Protein AF-A0A8T4J9R4-F1 (afdb_monomer)

Radius of gyration: 14.42 Å; Cα contacts (8 Å, |Δi|>4): 28; chains: 1; bounding box: 39×22×28 Å

Structure (mmCIF, N/CA/C/O backbone):
data_AF-A0A8T4J9R4-F1
#
_entry.id   AF-A0A8T4J9R4-F1
#
loop_
_atom_site.group_PDB
_atom_site.id
_atom_site.type_symbol
_atom_site.label_atom_id
_atom_site.label_alt_id
_atom_site.label_comp_id
_atom_site.label_asym_id
_atom_site.label_entity_id
_atom_site.label_seq_id
_atom_site.pdbx_PDB_ins_code
_atom_site.Cartn_x
_atom_site.Cartn_y
_atom_site.Cartn_z
_atom_site.occupancy
_atom_site.B_iso_or_equiv
_atom_site.auth_seq_id
_atom_site.auth_comp_id
_atom_site.auth_asym_id
_atom_site.auth_atom_id
_atom_site.pdbx_PDB_model_num
ATOM 1 N N . ASP A 1 1 ? 23.975 -10.280 -10.695 1.00 63.44 1 ASP A N 1
ATOM 2 C CA . ASP A 1 1 ? 22.582 -10.612 -11.009 1.00 63.44 1 ASP A CA 1
ATOM 3 C C . ASP A 1 1 ? 22.606 -11.347 -12.337 1.00 63.44 1 ASP A C 1
ATOM 5 O O . ASP A 1 1 ? 23.132 -10.792 -13.294 1.00 63.44 1 ASP A O 1
ATOM 9 N N . ASN A 1 2 ? 22.193 -12.614 -12.353 1.00 74.50 2 ASN A N 1
ATOM 10 C CA . ASN A 1 2 ? 22.244 -13.464 -13.547 1.00 74.50 2 ASN A CA 1
ATOM 11 C C . ASN A 1 2 ? 20.938 -13.401 -14.358 1.00 74.50 2 ASN A C 1
ATOM 13 O O . ASN A 1 2 ? 20.794 -14.135 -15.328 1.00 74.50 2 ASN A O 1
ATOM 17 N N . GLY A 1 3 ? 19.995 -12.526 -13.982 1.00 78.38 3 GLY A N 1
ATOM 18 C CA . GLY A 1 3 ? 18.712 -12.386 -14.670 1.00 78.38 3 GLY A CA 1
ATOM 19 C C . GLY A 1 3 ? 17.678 -13.446 -14.285 1.00 78.38 3 GLY A C 1
ATOM 20 O O . GLY A 1 3 ? 16.555 -13.382 -14.771 1.00 78.38 3 GLY A O 1
ATOM 21 N N . ASP A 1 4 ? 18.010 -14.360 -13.368 1.00 85.12 4 ASP A N 1
ATOM 22 C CA . ASP A 1 4 ? 17.139 -15.459 -12.921 1.00 85.12 4 ASP A CA 1
ATOM 23 C C . ASP A 1 4 ? 15.805 -14.978 -12.307 1.00 85.12 4 ASP A C 1
ATOM 25 O O . ASP A 1 4 ? 14.859 -15.751 -12.200 1.00 85.12 4 ASP A O 1
ATOM 29 N N . MET A 1 5 ? 15.714 -13.702 -11.909 1.00 94.56 5 MET A N 1
ATOM 30 C CA . MET A 1 5 ? 14.511 -13.088 -11.327 1.00 94.56 5 MET A CA 1
ATOM 31 C C . MET A 1 5 ? 13.812 -12.103 -12.272 1.00 94.56 5 MET A C 1
ATOM 33 O O . MET A 1 5 ? 12.838 -11.474 -11.869 1.00 94.56 5 MET A O 1
ATOM 37 N N . ALA A 1 6 ? 14.293 -11.929 -13.509 1.00 93.81 6 ALA A N 1
ATOM 38 C CA . ALA A 1 6 ? 13.771 -10.907 -14.419 1.00 93.81 6 ALA A CA 1
ATOM 39 C C . ALA A 1 6 ? 12.268 -11.080 -14.698 1.00 93.81 6 ALA A C 1
ATOM 41 O O . ALA A 1 6 ? 11.526 -10.096 -14.691 1.00 93.81 6 ALA A O 1
ATOM 42 N N . ASP A 1 7 ? 11.820 -12.324 -14.876 1.00 95.00 7 ASP A N 1
ATOM 43 C CA . ASP A 1 7 ? 10.412 -12.641 -15.122 1.00 95.00 7 ASP A CA 1
ATOM 44 C C . ASP A 1 7 ? 9.540 -12.365 -13.890 1.00 95.00 7 ASP A C 1
ATOM 46 O O . ASP A 1 7 ? 8.476 -11.755 -14.015 1.00 95.00 7 ASP A O 1
ATOM 50 N N . GLU A 1 8 ? 10.007 -12.734 -12.693 1.00 95.75 8 GLU A N 1
ATOM 51 C CA . GLU A 1 8 ? 9.289 -12.454 -11.441 1.00 95.75 8 GLU A CA 1
ATOM 52 C C . GLU A 1 8 ? 9.216 -10.945 -11.162 1.00 95.75 8 GLU A C 1
ATOM 54 O O . GLU A 1 8 ? 8.147 -10.432 -10.850 1.00 95.75 8 GLU A O 1
ATOM 59 N N . ILE A 1 9 ? 10.297 -10.189 -11.397 1.00 94.81 9 ILE A N 1
ATOM 60 C CA . ILE A 1 9 ? 10.290 -8.718 -11.287 1.00 94.81 9 ILE A CA 1
ATOM 61 C C . ILE A 1 9 ? 9.269 -8.100 -12.254 1.00 94.81 9 ILE A C 1
ATOM 63 O O . ILE A 1 9 ? 8.533 -7.177 -11.891 1.00 94.81 9 ILE A O 1
ATOM 67 N N . ALA A 1 10 ? 9.220 -8.584 -13.499 1.00 95.62 10 ALA A N 1
ATOM 68 C CA . ALA A 1 10 ? 8.283 -8.084 -14.500 1.00 95.62 10 ALA A CA 1
ATOM 69 C C . ALA A 1 10 ? 6.826 -8.388 -14.122 1.00 95.62 10 ALA A C 1
ATOM 71 O O . ALA A 1 10 ? 5.952 -7.535 -14.314 1.00 95.62 10 ALA A O 1
ATOM 72 N N . LYS A 1 11 ? 6.577 -9.576 -13.562 1.00 96.81 11 LYS A N 1
ATOM 73 C CA . LYS A 1 11 ? 5.273 -9.999 -13.055 1.00 96.81 11 LYS A CA 1
ATOM 74 C C . LYS A 1 11 ? 4.832 -9.157 -11.858 1.00 96.81 11 LYS A C 1
ATOM 76 O O . LYS A 1 11 ? 3.761 -8.562 -11.928 1.00 96.81 11 LYS A O 1
ATOM 81 N N . ASP A 1 12 ? 5.679 -8.991 -10.845 1.00 95.62 12 ASP A N 1
ATOM 82 C CA . ASP A 1 12 ? 5.384 -8.163 -9.668 1.00 95.62 12 ASP A CA 1
ATOM 83 C C . ASP A 1 12 ? 5.070 -6.708 -10.061 1.00 95.62 12 ASP A C 1
ATOM 85 O O . ASP A 1 12 ? 4.130 -6.084 -9.556 1.00 95.62 12 ASP A O 1
ATOM 89 N N . PHE A 1 13 ? 5.816 -6.156 -11.024 1.00 95.38 13 PHE A N 1
ATOM 90 C CA . PHE A 1 13 ? 5.554 -4.818 -11.554 1.00 95.38 13 PHE A CA 1
ATOM 91 C C . PHE A 1 13 ? 4.221 -4.733 -12.316 1.00 95.38 13 PHE A C 1
ATOM 93 O O . PHE A 1 13 ? 3.522 -3.715 -12.245 1.00 95.38 13 PHE A O 1
ATOM 100 N N . ALA A 1 14 ? 3.863 -5.770 -13.079 1.00 96.62 14 ALA A N 1
ATOM 101 C CA . ALA A 1 14 ? 2.584 -5.844 -13.780 1.00 96.62 14 ALA A CA 1
ATOM 102 C C . ALA A 1 14 ? 1.409 -5.943 -12.800 1.00 96.62 14 ALA A C 1
ATOM 104 O O . ALA A 1 14 ? 0.442 -5.194 -12.959 1.00 96.62 14 ALA A O 1
ATOM 105 N N . ASP A 1 15 ? 1.535 -6.774 -11.766 1.00 95.62 15 ASP A N 1
ATOM 106 C CA . ASP A 1 15 ? 0.539 -6.937 -10.711 1.00 95.62 15 ASP A CA 1
ATOM 107 C C . ASP A 1 15 ? 0.307 -5.607 -9.990 1.00 95.62 15 ASP A C 1
ATOM 109 O O . ASP A 1 15 ? -0.826 -5.128 -9.924 1.00 95.62 15 ASP A O 1
ATOM 113 N N . GLY A 1 16 ? 1.372 -4.925 -9.554 1.00 95.06 16 GLY A N 1
ATOM 114 C CA . GLY A 1 16 ? 1.265 -3.604 -8.928 1.00 95.06 16 GLY A CA 1
ATOM 115 C C . GLY A 1 16 ? 0.477 -2.603 -9.782 1.00 95.06 16 GLY A C 1
ATOM 116 O O . GLY A 1 16 ? -0.448 -1.953 -9.286 1.00 95.06 16 GLY A O 1
ATOM 117 N N . LYS A 1 17 ? 0.771 -2.519 -11.087 1.00 95.69 17 LYS A N 1
ATOM 118 C CA . LYS A 1 17 ? 0.019 -1.658 -12.017 1.00 95.69 17 LYS A CA 1
ATOM 119 C C . LYS A 1 17 ? -1.440 -2.087 -12.167 1.00 95.69 17 LYS A C 1
ATOM 121 O O . LYS A 1 17 ? -2.308 -1.218 -12.209 1.00 95.69 17 LYS A O 1
ATOM 126 N N . ALA A 1 18 ? -1.718 -3.389 -12.238 1.00 96.12 18 ALA A N 1
ATOM 127 C CA . ALA A 1 18 ? -3.077 -3.920 -12.345 1.00 96.12 18 ALA A CA 1
ATOM 128 C C . ALA 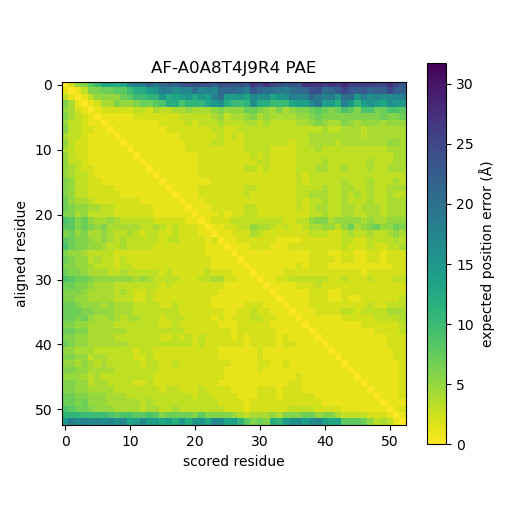A 1 18 ? -3.922 -3.589 -11.102 1.00 96.12 18 ALA A C 1
ATOM 130 O O . ALA A 1 18 ? -5.084 -3.211 -11.233 1.00 96.12 18 ALA A O 1
ATOM 131 N N . TYR A 1 19 ? -3.313 -3.605 -9.913 1.00 94.62 19 TYR A N 1
ATOM 132 C CA . TYR A 1 19 ? -3.915 -3.120 -8.664 1.00 94.62 19 TYR A CA 1
ATOM 133 C C . TYR A 1 19 ? -3.946 -1.579 -8.550 1.00 94.62 19 TYR A C 1
ATOM 135 O O . TYR A 1 19 ? -4.384 -1.015 -7.543 1.00 94.62 19 TYR A O 1
ATOM 143 N N . GLY A 1 20 ? -3.490 -0.852 -9.573 1.00 94.56 20 GLY A N 1
ATOM 144 C CA . GLY A 1 20 ? -3.490 0.608 -9.610 1.00 94.56 20 GLY A CA 1
ATOM 145 C C . GLY A 1 20 ? -2.450 1.257 -8.692 1.00 94.56 20 GLY A C 1
ATOM 146 O O . GLY A 1 20 ? -2.633 2.407 -8.282 1.00 94.56 20 GLY A O 1
ATOM 147 N N . ILE A 1 21 ? -1.382 0.551 -8.314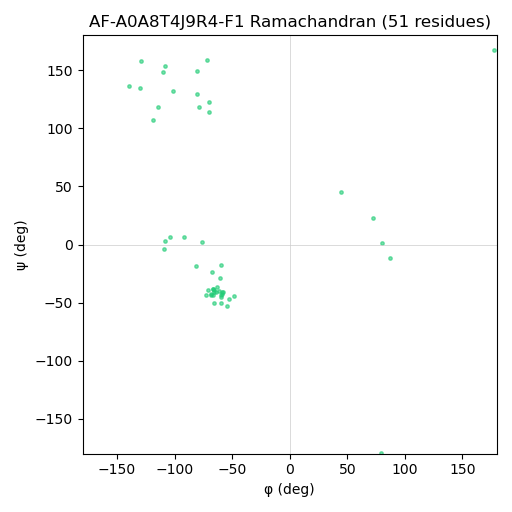 1.00 96.12 21 ILE A N 1
ATOM 148 C CA . ILE A 1 21 ? -0.231 1.147 -7.630 1.00 96.12 21 ILE A CA 1
ATOM 149 C C . ILE A 1 21 ? 0.522 2.035 -8.621 1.00 96.12 21 ILE A C 1
ATOM 151 O O . ILE A 1 21 ? 0.971 1.590 -9.673 1.00 96.12 21 ILE A O 1
ATOM 155 N N . THR A 1 22 ? 0.663 3.310 -8.267 1.00 94.19 22 THR A N 1
ATOM 156 C CA . THR A 1 22 ? 1.364 4.321 -9.074 1.00 94.19 22 THR A CA 1
ATOM 157 C C . THR A 1 22 ? 2.696 4.747 -8.457 1.00 94.19 22 THR A C 1
ATOM 159 O O . THR A 1 22 ? 3.414 5.550 -9.044 1.00 94.19 22 THR A O 1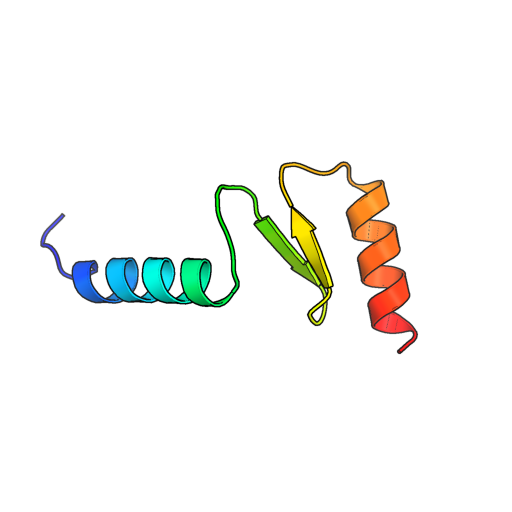
ATOM 162 N N . GLY A 1 23 ? 3.025 4.240 -7.268 1.00 92.56 23 GLY A N 1
ATOM 163 C CA . GLY A 1 23 ? 4.238 4.567 -6.527 1.00 92.56 23 GLY A CA 1
ATOM 164 C C . GLY A 1 23 ? 4.283 3.858 -5.175 1.00 92.56 23 GLY A C 1
ATOM 165 O O . GLY A 1 23 ? 3.283 3.302 -4.722 1.00 92.56 23 GLY A O 1
ATOM 166 N N . THR A 1 24 ? 5.451 3.872 -4.537 1.00 93.94 24 THR A N 1
ATOM 167 C CA . THR A 1 24 ? 5.705 3.186 -3.263 1.00 93.94 24 THR A CA 1
ATOM 168 C C . THR A 1 24 ? 5.884 4.169 -2.095 1.00 93.94 24 THR A C 1
ATOM 170 O O . THR A 1 24 ? 6.456 5.240 -2.299 1.00 93.94 24 THR A O 1
ATOM 173 N N . PRO A 1 25 ? 5.487 3.798 -0.863 1.00 95.88 25 PRO A N 1
ATOM 174 C CA . PRO A 1 25 ? 4.828 2.540 -0.527 1.00 95.88 25 PRO A CA 1
ATOM 175 C C . PRO A 1 25 ? 3.324 2.590 -0.846 1.00 95.88 25 PRO A C 1
ATOM 177 O O . PRO A 1 25 ? 2.701 3.648 -0.807 1.00 95.88 25 PRO A O 1
ATOM 180 N N . GLY A 1 26 ? 2.744 1.442 -1.185 1.00 95.62 26 GLY A N 1
ATOM 181 C CA . GLY A 1 26 ? 1.308 1.273 -1.379 1.00 95.62 26 GLY A CA 1
ATOM 182 C C . GLY A 1 26 ? 0.881 -0.059 -0.781 1.00 95.62 26 GLY A C 1
ATOM 183 O O . GLY A 1 26 ? 1.586 -1.053 -0.939 1.00 95.62 26 GLY A O 1
ATOM 184 N N . PHE A 1 27 ? -0.238 -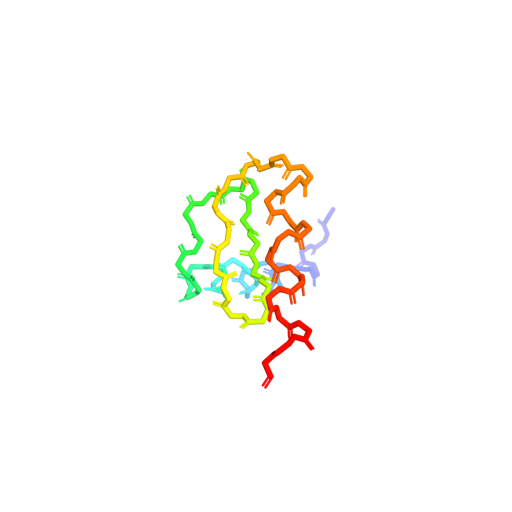0.061 -0.062 1.00 96.81 27 PHE A N 1
ATOM 185 C CA . PHE A 1 27 ? -0.705 -1.203 0.720 1.00 96.81 27 PHE A CA 1
ATOM 186 C C . PHE A 1 27 ? -2.160 -1.523 0.398 1.00 96.81 27 PHE A C 1
ATOM 188 O O . PHE A 1 27 ? -2.924 -0.653 -0.027 1.00 96.81 27 PHE A O 1
ATOM 195 N N . PHE A 1 28 ? -2.545 -2.763 0.681 1.00 96.62 28 PHE A N 1
ATOM 196 C CA . PHE A 1 28 ? -3.934 -3.196 0.723 1.00 96.62 28 PHE A C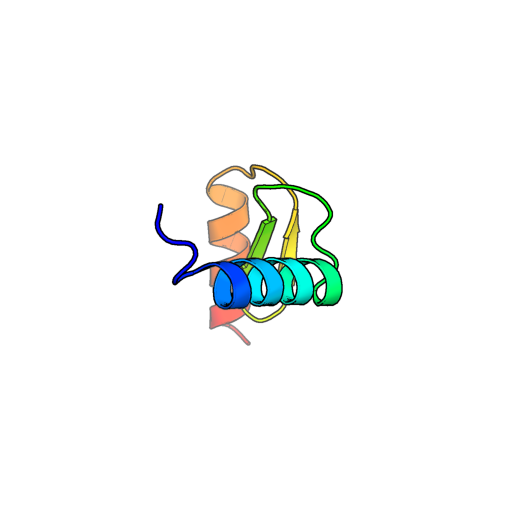A 1
ATOM 197 C C . PHE A 1 28 ? -4.187 -3.941 2.033 1.00 96.62 28 PHE A C 1
ATOM 199 O O . PHE A 1 28 ? -3.391 -4.799 2.408 1.00 96.62 28 PHE A O 1
ATOM 206 N N . VAL A 1 29 ? -5.293 -3.632 2.707 1.00 97.19 29 VAL A N 1
ATOM 207 C CA . VAL A 1 29 ? -5.795 -4.365 3.878 1.00 97.19 29 VAL A CA 1
ATOM 208 C C . VAL A 1 29 ? -7.177 -4.894 3.503 1.00 97.19 29 VAL A C 1
ATOM 210 O O . VAL A 1 29 ? -8.090 -4.099 3.312 1.00 97.19 29 VAL A O 1
ATOM 213 N N . ASN A 1 30 ? -7.305 -6.207 3.277 1.00 95.69 30 ASN A N 1
ATOM 214 C CA . ASN A 1 30 ? -8.532 -6.861 2.782 1.00 95.69 30 ASN A CA 1
ATOM 215 C C . ASN A 1 30 ? -9.216 -6.126 1.606 1.00 95.69 30 ASN A C 1
ATOM 217 O O . ASN A 1 30 ? -10.422 -5.927 1.578 1.00 95.69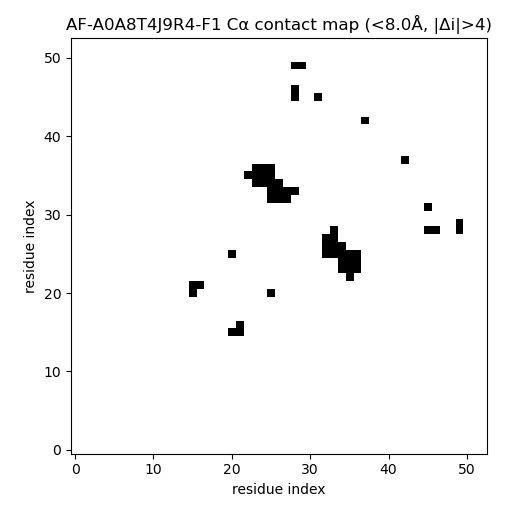 30 ASN A O 1
ATOM 221 N N . GLY A 1 31 ? -8.435 -5.688 0.613 1.00 93.31 31 GLY A N 1
ATOM 222 C CA . GLY A 1 31 ? -8.949 -4.969 -0.563 1.00 93.31 31 GLY A CA 1
ATOM 223 C C . GLY A 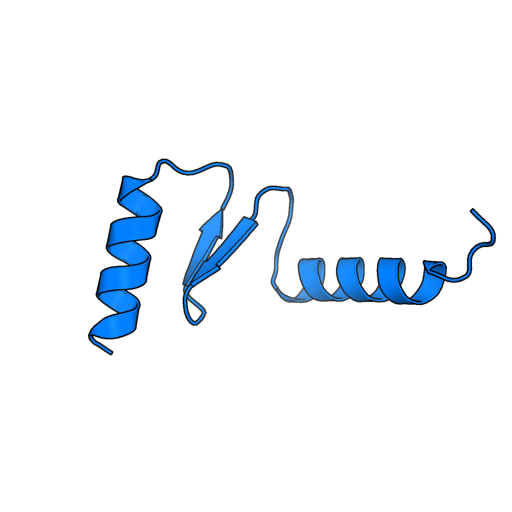1 31 ? -9.082 -3.450 -0.391 1.00 93.31 31 GLY A C 1
ATOM 224 O O . GLY A 1 31 ? -9.198 -2.737 -1.388 1.00 93.31 31 GLY A O 1
ATOM 225 N N . VAL A 1 32 ? -8.960 -2.919 0.831 1.00 94.44 32 VAL A N 1
ATOM 226 C CA . VAL A 1 32 ? -8.902 -1.472 1.089 1.00 94.44 32 VAL A CA 1
ATOM 227 C C . VAL A 1 32 ? -7.500 -0.945 0.793 1.00 94.44 32 VAL A C 1
ATOM 229 O O . VAL A 1 32 ? -6.526 -1.343 1.430 1.00 94.44 32 VAL A O 1
ATOM 232 N N . LYS A 1 33 ? -7.386 -0.026 -0.171 1.00 95.56 33 LYS A N 1
ATOM 233 C CA . LYS A 1 33 ? -6.112 0.571 -0.596 1.00 95.56 33 LYS A CA 1
ATOM 234 C C . LYS A 1 33 ? -5.660 1.692 0.345 1.00 95.56 33 LYS A C 1
ATOM 236 O O . LYS A 1 33 ? -6.392 2.659 0.543 1.00 95.56 33 LYS A O 1
ATOM 241 N N . LEU A 1 34 ? -4.408 1.635 0.803 1.00 96.94 34 LEU A N 1
ATOM 242 C CA . LEU A 1 34 ? -3.715 2.729 1.494 1.00 96.94 34 LEU A CA 1
ATOM 243 C C . LEU A 1 34 ? -2.540 3.209 0.634 1.00 96.94 34 LEU A C 1
ATOM 245 O O . LEU A 1 34 ? -1.623 2.446 0.326 1.00 96.94 34 LEU A O 1
ATOM 249 N N . SER A 1 35 ? -2.576 4.473 0.212 1.00 96.31 35 SER A N 1
ATOM 250 C CA . SER A 1 35 ? -1.589 5.037 -0.716 1.00 96.31 35 SER A CA 1
ATOM 251 C C . SER A 1 35 ? -0.544 5.878 0.008 1.00 96.31 35 SER A C 1
ATOM 253 O O . SER A 1 35 ? -0.890 6.788 0.761 1.00 96.31 35 SER A O 1
ATOM 255 N N . GLY A 1 36 ? 0.730 5.640 -0.298 1.00 96.44 36 GLY A N 1
ATOM 256 C CA . GLY A 1 36 ? 1.851 6.371 0.278 1.00 96.44 36 GLY A CA 1
ATOM 257 C C . GLY A 1 36 ? 2.219 5.896 1.680 1.00 96.44 36 GLY A C 1
ATOM 258 O O . GLY A 1 36 ? 1.626 4.977 2.246 1.00 96.44 36 GLY A O 1
ATOM 259 N N . ALA A 1 37 ? 3.236 6.541 2.247 1.00 97.38 37 ALA A N 1
ATOM 260 C CA . ALA A 1 37 ? 3.615 6.316 3.633 1.00 97.38 37 ALA A CA 1
ATOM 261 C C . ALA A 1 37 ? 2.531 6.905 4.545 1.00 97.38 37 ALA A C 1
ATOM 263 O O . ALA A 1 37 ? 2.321 8.117 4.558 1.00 97.38 37 ALA A O 1
ATOM 264 N N . GLN A 1 38 ? 1.838 6.041 5.280 1.00 97.81 38 GLN A N 1
ATOM 265 C CA . GLN A 1 38 ? 0.778 6.411 6.216 1.00 97.81 38 GLN A CA 1
ATOM 266 C C . GLN A 1 38 ? 1.253 6.218 7.666 1.00 97.81 38 GLN A C 1
ATOM 268 O O . GLN A 1 38 ? 2.151 5.409 7.914 1.00 97.81 38 GLN A O 1
ATOM 273 N N . PRO A 1 39 ? 0.697 6.956 8.640 1.00 98.31 39 PRO A N 1
ATOM 274 C CA . PRO A 1 39 ? 1.006 6.743 10.049 1.00 98.31 39 PRO A CA 1
ATOM 275 C C . PRO A 1 39 ? 0.377 5.442 10.564 1.00 98.31 39 PRO A C 1
ATOM 277 O O . PRO A 1 39 ? -0.613 4.957 10.020 1.00 98.31 39 PRO A O 1
ATOM 280 N N . TYR A 1 40 ? 0.919 4.916 11.666 1.00 98.38 40 TYR A N 1
ATOM 281 C CA . TYR A 1 40 ? 0.440 3.692 12.321 1.00 98.38 40 TYR A CA 1
ATOM 282 C C . TYR A 1 40 ? -1.082 3.673 12.541 1.00 98.38 40 TYR A C 1
ATOM 284 O O . TYR A 1 40 ? -1.727 2.680 12.224 1.00 98.38 40 TYR A O 1
ATOM 292 N N . SER A 1 41 ? -1.667 4.782 13.002 1.00 98.50 41 SER A N 1
ATOM 293 C CA . SER A 1 41 ? -3.102 4.866 13.307 1.00 98.50 41 SER A CA 1
ATOM 294 C C . SER A 1 41 ? -4.010 4.598 12.102 1.00 98.50 41 SER A C 1
ATOM 296 O O . SER A 1 41 ? -5.120 4.104 12.270 1.00 98.50 41 SER A O 1
ATOM 298 N N . VAL A 1 42 ? -3.551 4.886 10.879 1.00 98.31 42 VAL A N 1
ATOM 299 C CA . VAL A 1 42 ? -4.305 4.572 9.653 1.00 98.31 42 VAL A CA 1
ATOM 300 C C . VAL A 1 42 ? -4.318 3.066 9.400 1.00 98.31 42 VAL A C 1
ATOM 302 O O . VAL A 1 42 ? -5.343 2.522 8.995 1.00 98.31 42 VAL A O 1
ATOM 305 N N . PHE A 1 43 ? -3.201 2.384 9.660 1.00 98.31 43 PHE A N 1
ATOM 306 C CA . PHE A 1 43 ? -3.132 0.928 9.556 1.00 98.31 43 PHE A CA 1
ATOM 307 C C . PHE A 1 43 ? -3.960 0.246 10.641 1.00 98.31 43 PHE A C 1
ATOM 309 O O . PHE A 1 43 ? -4.694 -0.683 10.325 1.00 98.31 43 PHE A O 1
ATOM 316 N N . GLU A 1 44 ? -3.877 0.724 11.885 1.00 98.31 44 GLU A N 1
ATOM 317 C CA . GLU A 1 44 ? -4.685 0.223 13.002 1.00 98.31 44 GLU A CA 1
ATOM 318 C C . GLU A 1 44 ? -6.178 0.276 12.662 1.00 98.31 44 GLU A C 1
ATOM 320 O O . GLU A 1 44 ? -6.833 -0.763 12.645 1.00 98.31 44 GLU A O 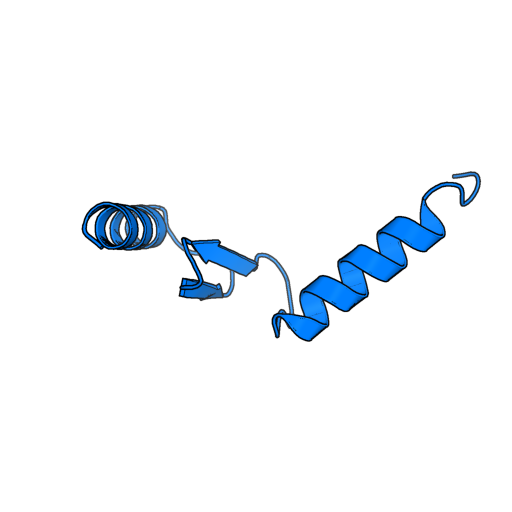1
ATOM 325 N N . ALA A 1 45 ? -6.683 1.440 12.241 1.00 98.00 45 ALA A N 1
ATOM 326 C CA . ALA A 1 45 ? -8.084 1.594 11.856 1.00 98.00 45 ALA A CA 1
ATOM 327 C C . ALA A 1 45 ? -8.491 0.701 10.666 1.00 98.00 45 ALA A C 1
ATOM 329 O O . ALA A 1 45 ? -9.585 0.138 10.660 1.00 98.00 45 ALA A O 1
ATOM 330 N N . ALA A 1 46 ? -7.627 0.552 9.654 1.00 97.94 46 ALA A N 1
ATOM 331 C CA . ALA A 1 46 ? -7.913 -0.302 8.499 1.00 97.94 46 ALA A CA 1
ATOM 332 C C . ALA A 1 46 ? -7.980 -1.791 8.878 1.00 97.94 46 ALA A C 1
ATOM 334 O O . ALA A 1 46 ? -8.818 -2.524 8.357 1.00 97.94 46 ALA A O 1
ATOM 335 N N . ILE A 1 47 ? -7.114 -2.238 9.789 1.00 98.12 47 ILE A N 1
ATOM 336 C CA . ILE A 1 47 ? -7.085 -3.622 10.273 1.00 98.12 47 ILE A CA 1
ATOM 337 C C . ILE A 1 47 ? -8.278 -3.896 11.193 1.00 98.12 47 ILE A C 1
ATOM 339 O O . ILE A 1 47 ? -8.925 -4.929 11.046 1.00 98.12 47 ILE A O 1
ATOM 343 N N . GLU A 1 48 ? -8.611 -2.977 12.102 1.00 98.31 48 GLU A N 1
ATOM 344 C CA . GLU A 1 48 ? -9.807 -3.093 12.943 1.00 98.31 48 GLU A CA 1
ATOM 345 C C . GLU A 1 48 ? -11.081 -3.179 12.098 1.00 98.31 48 GLU A C 1
ATOM 347 O O . GLU A 1 48 ? -11.937 -4.018 12.368 1.00 98.31 48 GLU A O 1
ATOM 352 N N . ALA A 1 49 ? -11.200 -2.367 11.045 1.00 97.25 49 ALA A N 1
ATOM 353 C CA . ALA A 1 49 ? -12.314 -2.469 10.107 1.00 97.25 49 ALA A CA 1
ATOM 354 C C . ALA A 1 49 ? -12.363 -3.850 9.428 1.00 97.25 49 ALA A C 1
ATOM 356 O O . ALA A 1 49 ? -13.421 -4.470 9.394 1.00 97.25 49 ALA A O 1
ATOM 357 N N . ALA A 1 50 ? -11.218 -4.360 8.965 1.00 97.69 50 ALA A N 1
ATOM 358 C CA . ALA A 1 50 ? -11.118 -5.653 8.288 1.00 97.69 50 ALA A CA 1
ATOM 359 C C . ALA A 1 50 ? -11.410 -6.871 9.189 1.00 97.69 50 ALA A C 1
ATOM 361 O O . ALA A 1 50 ? -11.759 -7.931 8.680 1.00 97.69 50 ALA A O 1
ATOM 362 N N . LEU A 1 51 ? -11.245 -6.749 10.511 1.00 97.56 51 LEU A N 1
ATOM 363 C CA . LEU A 1 51 ? -11.560 -7.808 11.481 1.00 97.56 51 LEU A CA 1
ATOM 364 C C . LEU A 1 51 ? -13.048 -7.875 11.852 1.00 97.56 51 LEU A C 1
ATOM 366 O O . LEU A 1 51 ? -13.485 -8.879 12.411 1.00 97.56 51 LEU A O 1
ATOM 370 N N . ASN A 1 52 ? -13.797 -6.803 11.590 1.00 93.44 52 ASN A N 1
ATOM 371 C CA . ASN A 1 52 ? -15.210 -6.669 11.949 1.00 93.44 52 ASN A CA 1
ATOM 372 C C . ASN A 1 52 ? -16.160 -6.854 10.750 1.00 93.44 52 ASN A C 1
ATOM 374 O O . ASN A 1 52 ? -17.361 -6.613 10.887 1.00 93.44 52 ASN A O 1
ATOM 378 N N . GLU A 1 53 ? -15.619 -7.238 9.594 1.00 79.62 53 GLU A N 1
ATOM 379 C CA . GLU A 1 53 ? -16.350 -7.580 8.368 1.00 79.62 53 GLU A CA 1
ATOM 380 C C . GLU A 1 53 ? -16.740 -9.067 8.351 1.00 79.62 53 GLU A C 1
ATOM 382 O O . GLU A 1 53 ? -17.898 -9.363 7.973 1.00 79.62 53 GLU A O 1
#

Mean predicted aligned error: 3.76 Å

Secondary structure (DSSP, 8-state):
--STTHHHHHHHHHHHHHTT--SSSEEEETTEEEESS--HHHHHHHHHHHH--

Foldseek 3Di:
DPCPCVVVVVVVVVVCVVLVNPDPDWDDDPNRIDHDDDDPVVVVVSNVVSVVD

Sequence (53 aa):
DNGDMADEIAKDFADGKAYGITGTPGFFVNGVKLSGAQPYSVFEAAIEAALNE

Solvent-accessible surface area (backbone atoms only —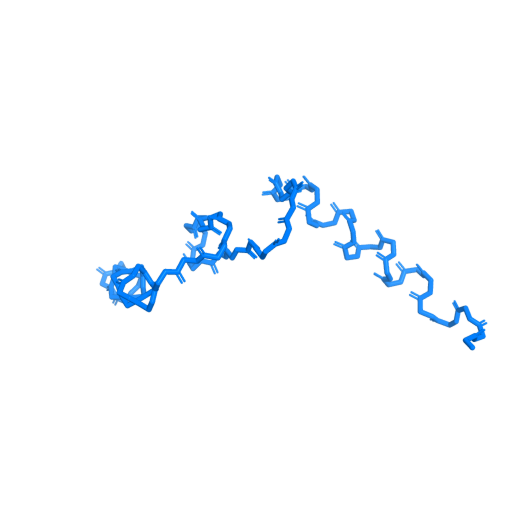 not comparable to full-atom values): 3394 Å² total; per-residue (Å²): 134,89,61,89,53,52,67,57,54,52,49,55,55,48,49,40,48,74,74,64,51,87,62,82,48,62,49,68,53,93,82,48,76,43,79,46,87,71,60,69,68,60,54,53,53,46,50,56,54,62,73,74,112

Nearest PDB structures (foldseek):
  4gxz-assembly3_C  TM=8.931E-01  e=4.220E-01  Salmonella enterica subsp. enterica serovar Typhimurium str. LT2
  6nen-assembly1_A  TM=8.719E-01  e=6.013E-01  Proteus mirabilis
  6mhh-assembly1_A-3  TM=9.005E-01  e=1.509E+00  Proteus mirabilis
  1r7h-assembly1_B  TM=4.395E-01  e=7.981E-01  Corynebacterium ammoniagenes

pLDDT: mean 94.3, std 6.42, range [63.44, 98.5]